Protein AF-A0A8S3ACK8-F1 (afdb_monomer_lite)

InterPro domains:
  IPR006571 TLDc domain [PF07534] (3-75)

Sequence (80 aa):
FDSTTASHSDFAYLWSLIPSRLTEFQPERIYSSNIHGRRLQTLYDHVEFHEYCLIIIRNEHQQIFGAFCSGQLANRTKTR

Organism: NCBI:txid392030

Radius of gyration: 13.52 Å; chains: 1; bounding box: 32×22×44 Å

Structure (mmCIF, N/CA/C/O backbone):
data_AF-A0A8S3ACK8-F1
#
_entry.id   AF-A0A8S3ACK8-F1
#
loop_
_atom_site.group_PDB
_atom_site.id
_atom_site.type_symbol
_atom_site.label_atom_id
_atom_site.label_alt_id
_atom_site.label_comp_id
_atom_site.label_asym_id
_atom_site.label_entity_id
_atom_site.label_seq_id
_atom_site.pdbx_PDB_ins_code
_atom_site.Cartn_x
_atom_site.Cartn_y
_atom_site.Cartn_z
_atom_site.occupancy
_atom_site.B_iso_or_equiv
_atom_site.auth_seq_id
_atom_site.auth_comp_id
_atom_si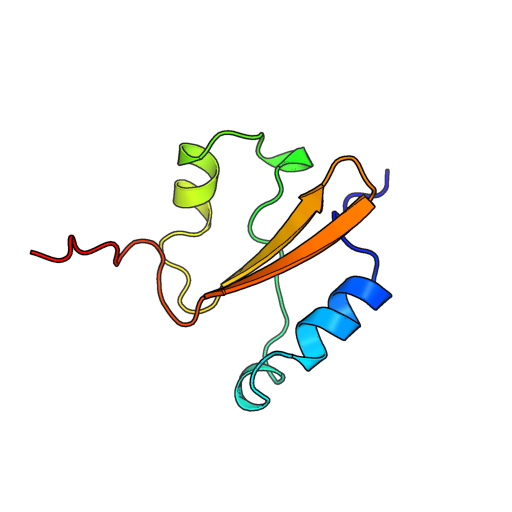te.auth_asym_id
_atom_site.auth_atom_id
_atom_site.pdbx_PDB_model_num
ATOM 1 N N . PHE A 1 1 ? 3.250 5.094 -20.589 1.00 37.34 1 PHE A N 1
ATOM 2 C CA . PHE A 1 1 ? 3.995 4.649 -19.397 1.00 37.34 1 PHE A CA 1
ATOM 3 C C . PHE A 1 1 ? 2.987 4.230 -18.352 1.00 37.34 1 PHE A C 1
ATOM 5 O O . PHE A 1 1 ? 2.391 5.082 -17.706 1.00 37.34 1 PHE A O 1
ATOM 12 N N . ASP A 1 2 ? 2.715 2.932 -18.285 1.00 43.78 2 ASP A N 1
ATOM 13 C CA . ASP A 1 2 ? 1.701 2.381 -17.395 1.00 43.78 2 ASP A CA 1
ATOM 14 C C . ASP A 1 2 ? 2.218 2.455 -15.948 1.00 43.78 2 ASP A C 1
ATOM 16 O O . ASP A 1 2 ? 3.168 1.777 -15.562 1.00 43.78 2 ASP A O 1
ATOM 20 N N . SER A 1 3 ? 1.691 3.411 -15.184 1.00 56.12 3 SER A N 1
ATOM 21 C CA . SER A 1 3 ? 2.198 3.826 -13.864 1.00 56.12 3 SER A CA 1
ATOM 22 C C . SER A 1 3 ? 1.685 2.927 -12.726 1.00 56.12 3 SER A C 1
ATOM 24 O O . SER A 1 3 ? 1.902 3.219 -11.546 1.00 56.12 3 SER A O 1
ATOM 26 N N . THR A 1 4 ? 0.965 1.854 -13.053 1.00 62.81 4 THR A N 1
ATOM 27 C CA . THR A 1 4 ? 0.170 1.095 -12.087 1.00 62.81 4 THR A CA 1
ATOM 28 C C . THR A 1 4 ? 0.691 -0.331 -11.910 1.00 62.81 4 THR A C 1
ATOM 30 O O . THR A 1 4 ? 0.875 -1.090 -12.856 1.00 62.81 4 THR A O 1
ATOM 33 N N . THR A 1 5 ? 0.951 -0.706 -10.654 1.00 73.06 5 THR A N 1
ATOM 34 C CA . THR A 1 5 ? 1.349 -2.067 -10.247 1.00 73.06 5 THR A CA 1
ATOM 35 C C . THR A 1 5 ? 0.232 -3.088 -10.492 1.00 73.06 5 THR A C 1
ATOM 37 O O . THR A 1 5 ? 0.478 -4.287 -10.545 1.00 73.06 5 THR A O 1
ATOM 40 N N . ALA A 1 6 ? -1.003 -2.636 -10.674 1.00 77.81 6 ALA A N 1
ATOM 41 C CA . ALA A 1 6 ? -2.195 -3.448 -10.853 1.00 77.81 6 ALA A CA 1
ATOM 42 C C . ALA A 1 6 ? -3.048 -2.816 -11.953 1.00 77.81 6 ALA A C 1
ATOM 44 O O . ALA A 1 6 ? -3.163 -1.591 -11.999 1.00 77.81 6 ALA A O 1
ATOM 45 N N . SER A 1 7 ? -3.625 -3.640 -12.828 1.00 83.31 7 SER A N 1
ATOM 46 C CA . SER A 1 7 ? -4.628 -3.160 -13.777 1.00 83.31 7 SER A CA 1
ATOM 47 C C . SER A 1 7 ? -5.884 -2.692 -13.033 1.00 83.31 7 SER A C 1
ATOM 49 O O . SER A 1 7 ? -6.072 -2.978 -11.847 1.00 83.31 7 SER A O 1
ATOM 51 N N . HIS A 1 8 ? -6.785 -2.003 -13.734 1.00 82.31 8 HIS A N 1
ATOM 52 C CA . HIS A 1 8 ? -8.063 -1.600 -13.148 1.00 82.31 8 HIS A CA 1
ATOM 53 C C . HIS A 1 8 ? -8.869 -2.804 -12.624 1.00 82.31 8 HIS A C 1
ATOM 55 O O . HIS A 1 8 ? -9.456 -2.725 -11.548 1.00 82.31 8 HIS A O 1
ATOM 61 N N . SER A 1 9 ? -8.850 -3.936 -13.337 1.00 84.38 9 SER A N 1
ATOM 62 C CA . SER A 1 9 ? -9.520 -5.170 -12.909 1.00 84.38 9 SER A CA 1
ATOM 63 C C . SER A 1 9 ? -8.890 -5.787 -11.664 1.00 84.38 9 SER A C 1
ATOM 65 O O . SER A 1 9 ? -9.617 -6.227 -10.777 1.00 84.38 9 SER A O 1
ATOM 67 N N . ASP A 1 10 ? -7.559 -5.771 -11.555 1.00 84.69 10 ASP A N 1
ATOM 68 C CA . ASP A 1 10 ? -6.865 -6.287 -10.367 1.00 84.69 10 ASP A CA 1
ATOM 69 C C . ASP A 1 10 ? -7.198 -5.437 -9.139 1.00 84.69 10 ASP A C 1
ATOM 71 O O . ASP A 1 10 ? -7.465 -5.960 -8.057 1.00 84.69 10 ASP A O 1
ATOM 75 N N . PHE A 1 11 ? -7.227 -4.114 -9.320 1.00 83.06 11 PHE A N 1
ATOM 76 C CA . PHE A 1 11 ? -7.632 -3.192 -8.272 1.00 83.06 11 PHE A CA 1
ATOM 77 C C . PHE A 1 11 ? -9.088 -3.419 -7.857 1.00 83.06 11 PHE A C 1
ATOM 79 O O . PHE A 1 11 ? -9.358 -3.532 -6.667 1.00 83.06 11 PHE A O 1
ATOM 86 N N . ALA A 1 12 ? -10.015 -3.537 -8.813 1.00 83.56 12 ALA A N 1
ATOM 87 C CA . ALA A 1 12 ? -11.427 -3.789 -8.530 1.00 83.56 12 ALA A CA 1
ATOM 88 C C . ALA A 1 12 ? -11.638 -5.113 -7.777 1.00 83.56 12 ALA A C 1
ATOM 90 O O . ALA A 1 12 ? -12.416 -5.162 -6.824 1.00 83.56 12 ALA A O 1
ATOM 91 N N . TYR A 1 13 ? -10.905 -6.166 -8.155 1.00 85.38 13 TYR A N 1
ATOM 92 C CA . TYR A 1 13 ? -10.920 -7.438 -7.437 1.00 85.38 13 TYR A CA 1
ATOM 93 C C . TYR A 1 13 ? -10.429 -7.268 -5.996 1.00 85.38 13 TYR A C 1
ATOM 95 O O . TYR A 1 13 ? -11.144 -7.633 -5.067 1.00 85.38 13 TYR A O 1
ATOM 103 N N . LEU A 1 14 ? -9.261 -6.654 -5.785 1.00 83.88 14 LEU A N 1
ATOM 104 C CA . LEU A 1 14 ? -8.736 -6.408 -4.438 1.00 83.88 14 LEU A CA 1
ATOM 105 C C . LEU A 1 14 ? -9.670 -5.518 -3.606 1.00 83.88 14 LEU A C 1
ATOM 107 O O . LEU A 1 14 ? -9.870 -5.787 -2.425 1.00 83.88 14 LEU A O 1
ATOM 111 N N . TRP A 1 15 ? -10.277 -4.501 -4.221 1.00 83.94 15 TRP A N 1
ATOM 112 C CA . TRP A 1 15 ? -11.231 -3.598 -3.578 1.00 83.94 15 TRP A CA 1
ATOM 113 C C . TRP A 1 15 ? -12.508 -4.320 -3.143 1.00 83.94 15 TRP A C 1
ATOM 115 O O . TRP A 1 15 ? -13.044 -4.029 -2.078 1.00 83.94 15 TRP A O 1
ATOM 125 N N . SER A 1 16 ? -12.955 -5.324 -3.905 1.00 85.56 16 SER A N 1
ATOM 126 C CA . SER A 1 16 ? -14.102 -6.159 -3.525 1.00 85.56 16 SER A CA 1
ATOM 127 C C . SER A 1 16 ? -13.871 -6.997 -2.257 1.00 85.56 16 SER A C 1
ATOM 129 O O . SER A 1 16 ? -14.836 -7.432 -1.633 1.00 85.56 16 SER A O 1
ATOM 131 N N . LEU A 1 17 ? -12.609 -7.201 -1.852 1.00 84.69 17 LEU A N 1
ATOM 132 C CA . LEU A 1 17 ? -12.235 -7.923 -0.627 1.00 84.69 17 LEU A CA 1
ATOM 133 C C . LEU A 1 17 ? -12.206 -7.017 0.616 1.00 84.69 17 LEU A C 1
ATOM 135 O O . LEU A 1 17 ? -12.051 -7.508 1.736 1.00 84.69 17 LEU A O 1
ATOM 139 N N . ILE A 1 18 ? -12.313 -5.700 0.433 1.00 84.75 18 ILE A N 1
ATOM 140 C CA . ILE A 1 18 ? -12.258 -4.712 1.512 1.00 84.75 18 ILE A CA 1
ATOM 141 C C . ILE A 1 18 ? -13.632 -4.611 2.193 1.00 84.75 18 ILE A C 1
ATOM 143 O O . ILE A 1 18 ? -14.662 -4.731 1.527 1.00 84.75 18 ILE A O 1
ATOM 147 N N . PRO A 1 19 ? -13.694 -4.372 3.519 1.00 85.12 19 PRO A N 1
ATOM 148 C CA . PRO A 1 19 ? -14.961 -4.177 4.214 1.00 85.12 19 PRO A CA 1
ATOM 149 C C . PRO A 1 19 ? -15.828 -3.086 3.569 1.00 85.12 19 PRO A C 1
ATOM 151 O O . PRO A 1 19 ? -15.361 -1.972 3.342 1.00 85.12 19 PRO A O 1
ATOM 154 N N . SER A 1 20 ? -17.118 -3.370 3.366 1.00 84.88 20 SER A N 1
ATOM 155 C CA . SER A 1 20 ? -18.078 -2.468 2.702 1.00 84.88 20 SER A CA 1
ATOM 156 C C . SER A 1 20 ? -18.196 -1.080 3.340 1.00 84.88 20 SER A C 1
ATOM 158 O O . SER A 1 20 ? -18.460 -0.102 2.658 1.00 84.88 20 SER A O 1
ATOM 160 N N . ARG A 1 21 ? -17.927 -0.937 4.642 1.00 84.62 21 ARG A N 1
ATOM 161 C CA . ARG A 1 21 ? -17.895 0.384 5.302 1.00 84.62 21 ARG A CA 1
ATOM 162 C C . ARG A 1 21 ? -16.820 1.321 4.744 1.00 84.62 21 ARG A C 1
ATOM 164 O O . ARG A 1 21 ? -16.892 2.520 4.969 1.00 84.62 21 ARG A O 1
ATOM 171 N N . LEU A 1 22 ? -15.822 0.777 4.050 1.00 82.94 22 LEU A N 1
ATOM 172 C CA . LEU A 1 22 ? -14.742 1.542 3.440 1.00 82.94 22 LEU A CA 1
ATOM 173 C C . LEU A 1 22 ? -14.954 1.776 1.939 1.00 82.94 22 LEU A C 1
ATOM 175 O O . LEU A 1 22 ? -14.199 2.533 1.340 1.00 82.94 22 LEU A O 1
ATOM 179 N N . THR A 1 23 ? -15.981 1.181 1.320 1.00 76.62 23 THR A N 1
ATOM 180 C CA . THR A 1 23 ? -16.214 1.328 -0.128 1.00 76.62 23 THR A CA 1
ATOM 181 C C . THR A 1 23 ? -16.771 2.694 -0.517 1.00 76.62 23 THR A C 1
ATOM 183 O O . THR A 1 23 ? -16.742 3.037 -1.694 1.00 76.62 23 THR A O 1
ATOM 186 N N . GLU A 1 24 ? -17.262 3.473 0.451 1.00 82.75 24 GLU A N 1
ATOM 187 C CA . GLU A 1 24 ? -17.665 4.871 0.246 1.00 82.75 24 GLU A CA 1
ATOM 188 C C . GLU A 1 24 ? -16.459 5.810 0.086 1.00 82.75 24 GLU A C 1
ATOM 190 O O . GLU A 1 24 ? -16.600 6.914 -0.438 1.00 82.75 24 GLU A O 1
ATOM 195 N N . PHE A 1 25 ? -15.263 5.377 0.501 1.00 82.00 25 PHE A N 1
ATOM 196 C CA . PHE A 1 25 ? -14.045 6.160 0.340 1.00 82.00 25 PHE A CA 1
ATOM 197 C C . PHE A 1 25 ? -13.462 5.980 -1.057 1.00 82.00 25 PHE A C 1
ATOM 199 O O . PHE A 1 25 ? -13.389 4.872 -1.590 1.00 82.00 25 PHE A O 1
ATOM 206 N N . GLN A 1 26 ? -12.975 7.082 -1.628 1.00 83.19 26 GLN A N 1
ATOM 207 C CA . GLN A 1 26 ? -12.206 7.033 -2.861 1.00 83.19 26 GLN A CA 1
ATOM 208 C C . GLN A 1 26 ? -10.742 6.684 -2.539 1.00 83.19 26 GLN A C 1
ATOM 210 O O . GLN A 1 26 ? -10.090 7.422 -1.800 1.00 83.19 26 GLN A O 1
ATOM 215 N N . PRO A 1 27 ? -10.201 5.580 -3.080 1.00 85.25 27 PRO A N 1
ATOM 216 C CA . PRO A 1 27 ? -8.814 5.203 -2.853 1.00 85.25 27 PRO A CA 1
ATOM 217 C C . PRO A 1 27 ? -7.859 6.170 -3.560 1.00 85.25 27 PRO A C 1
ATOM 219 O O . PRO A 1 27 ? -8.023 6.475 -4.743 1.00 85.25 27 PRO A O 1
ATOM 222 N N . GLU A 1 28 ? -6.816 6.595 -2.849 1.00 88.25 28 GLU A N 1
ATOM 223 C CA . GLU A 1 28 ? -5.744 7.440 -3.374 1.00 88.25 28 GLU A CA 1
ATOM 224 C C . GLU A 1 28 ? -4.401 6.701 -3.339 1.00 88.25 28 GLU A C 1
ATOM 226 O O . GLU A 1 28 ? -4.069 5.989 -2.388 1.00 88.25 28 GLU A O 1
ATOM 231 N N . ARG A 1 29 ? -3.590 6.878 -4.388 1.00 89.69 29 ARG A N 1
ATOM 232 C CA . ARG A 1 29 ? -2.235 6.324 -4.440 1.00 89.69 29 ARG A CA 1
ATOM 233 C C . ARG A 1 29 ? -1.247 7.267 -3.755 1.00 89.69 29 ARG A C 1
ATOM 235 O O . ARG A 1 29 ? -0.727 8.177 -4.391 1.00 89.69 29 ARG A O 1
ATOM 242 N N . ILE A 1 30 ? -0.913 6.951 -2.511 1.00 92.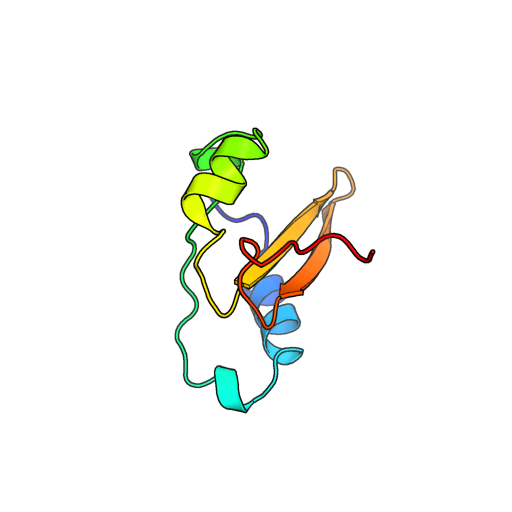69 30 ILE A N 1
ATOM 243 C CA . ILE A 1 30 ? 0.035 7.717 -1.683 1.00 92.69 30 ILE A CA 1
ATOM 244 C C . ILE A 1 30 ? 1.506 7.300 -1.858 1.00 92.69 30 ILE A C 1
ATOM 246 O O . ILE A 1 30 ? 2.414 8.060 -1.546 1.00 92.69 30 ILE A O 1
ATOM 250 N N . TYR A 1 31 ? 1.768 6.095 -2.378 1.00 93.44 31 TYR A N 1
ATOM 251 C CA . TYR A 1 31 ? 3.120 5.588 -2.620 1.00 93.44 31 TYR A CA 1
ATOM 252 C C . TYR A 1 31 ? 3.164 4.668 -3.849 1.00 93.44 31 TYR A 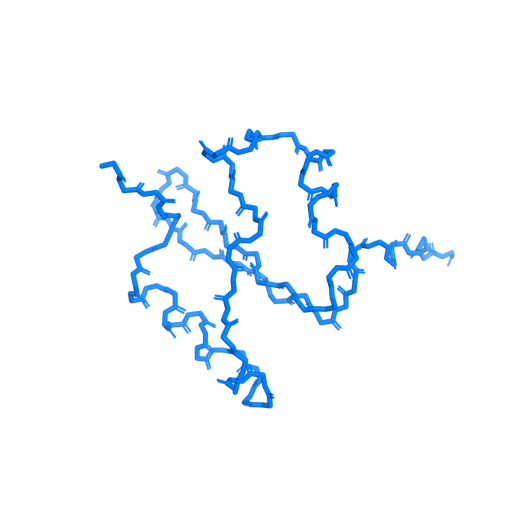C 1
ATOM 254 O O . TYR A 1 31 ? 2.186 4.029 -4.233 1.00 93.44 31 TYR A O 1
ATOM 262 N N . SER A 1 32 ? 4.332 4.602 -4.485 1.00 92.69 32 SER A N 1
ATOM 263 C CA . SER A 1 32 ? 4.640 3.694 -5.594 1.00 92.69 32 SER A CA 1
ATOM 264 C C . SER A 1 32 ? 6.147 3.561 -5.713 1.00 92.69 32 SER A C 1
ATOM 266 O O . SER A 1 32 ? 6.841 4.575 -5.801 1.00 92.69 32 SER A O 1
ATOM 268 N N . SER A 1 33 ? 6.650 2.330 -5.793 1.00 93.00 33 SER A N 1
ATOM 269 C CA . SER A 1 33 ? 8.082 2.073 -5.955 1.00 93.00 33 SER A CA 1
ATOM 270 C C . SER A 1 33 ? 8.655 2.595 -7.273 1.00 93.00 33 SER A C 1
ATOM 272 O O . SER A 1 33 ? 9.859 2.820 -7.365 1.00 93.00 33 SER A O 1
ATOM 274 N N . ASN A 1 34 ? 7.802 2.788 -8.285 1.00 90.69 34 ASN A N 1
ATOM 275 C CA . ASN A 1 34 ? 8.193 3.309 -9.598 1.00 90.69 34 ASN A CA 1
ATOM 276 C C . ASN A 1 34 ? 8.335 4.840 -9.605 1.00 90.69 34 ASN A C 1
ATOM 278 O O . ASN A 1 34 ? 8.951 5.380 -10.515 1.00 90.69 34 ASN A O 1
ATOM 282 N N . ILE A 1 35 ? 7.753 5.527 -8.615 1.00 92.44 35 ILE A N 1
ATOM 283 C CA . ILE A 1 35 ? 7.765 6.995 -8.502 1.00 92.44 35 ILE A CA 1
ATOM 284 C C . ILE A 1 35 ? 8.694 7.432 -7.365 1.00 92.44 35 ILE A C 1
ATOM 286 O O . ILE A 1 35 ? 9.550 8.286 -7.556 1.00 92.44 35 ILE A O 1
ATOM 290 N N . HIS A 1 36 ? 8.562 6.808 -6.195 1.00 94.00 36 HIS A N 1
ATOM 291 C CA . HIS A 1 36 ? 9.224 7.223 -4.954 1.00 94.00 36 HIS A CA 1
ATOM 292 C C . HIS A 1 36 ? 10.449 6.352 -4.612 1.00 94.00 36 HIS A C 1
ATOM 294 O O . HIS A 1 36 ? 11.098 6.545 -3.587 1.00 94.00 36 HIS A O 1
ATOM 300 N N . GLY A 1 37 ? 10.784 5.374 -5.461 1.00 93.62 37 GLY A N 1
ATOM 301 C CA . GLY A 1 37 ? 11.891 4.443 -5.242 1.00 93.62 37 GLY A CA 1
ATOM 302 C C . GLY A 1 37 ? 11.553 3.301 -4.280 1.00 93.62 37 GLY A C 1
ATOM 303 O O . GLY A 1 37 ? 10.443 3.185 -3.778 1.00 93.62 37 GLY A O 1
ATOM 304 N N . ARG A 1 38 ? 12.520 2.411 -4.036 1.00 94.19 38 ARG A N 1
ATOM 305 C CA . ARG A 1 38 ? 12.310 1.098 -3.380 1.00 94.19 38 ARG A CA 1
ATOM 306 C C . ARG A 1 38 ? 12.811 1.027 -1.931 1.00 94.19 38 ARG A C 1
ATOM 308 O O . ARG A 1 38 ? 13.031 -0.063 -1.409 1.00 94.19 38 ARG A O 1
ATOM 315 N N . ARG A 1 39 ? 13.053 2.172 -1.287 1.00 96.12 39 ARG A N 1
ATOM 316 C CA . ARG A 1 39 ? 13.524 2.216 0.105 1.00 96.12 39 ARG A CA 1
ATOM 317 C C . ARG A 1 39 ? 12.343 2.068 1.059 1.00 96.12 39 ARG A C 1
ATOM 319 O O . ARG A 1 39 ? 11.357 2.784 0.926 1.00 96.12 39 ARG A O 1
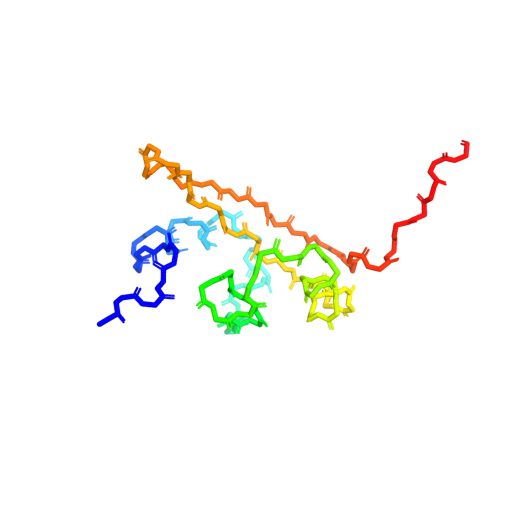ATOM 326 N N . LEU A 1 40 ? 12.481 1.195 2.059 1.00 93.19 40 LEU A N 1
ATOM 327 C CA . LEU A 1 40 ? 11.469 1.041 3.109 1.00 93.19 40 LEU A CA 1
ATOM 328 C C . LEU A 1 40 ? 11.265 2.328 3.912 1.00 93.19 40 LEU A C 1
ATOM 330 O O . LEU A 1 40 ? 10.136 2.628 4.264 1.00 93.19 40 LEU A O 1
ATOM 334 N N . GLN A 1 41 ? 12.329 3.100 4.157 1.00 94.88 41 GLN A N 1
ATOM 335 C CA . GLN A 1 41 ? 12.217 4.399 4.824 1.00 94.88 41 GLN A CA 1
ATOM 336 C C . GLN A 1 41 ? 11.250 5.319 4.071 1.00 94.88 41 GLN A C 1
ATOM 338 O O . GLN A 1 41 ? 10.263 5.750 4.642 1.00 94.88 41 GLN A O 1
ATOM 343 N N . THR A 1 42 ? 11.442 5.478 2.757 1.00 95.31 42 THR A N 1
ATOM 344 C CA . THR A 1 42 ? 10.560 6.297 1.919 1.00 95.31 42 THR A CA 1
ATOM 345 C C . THR A 1 42 ? 9.124 5.778 1.890 1.00 95.31 42 THR A C 1
ATOM 347 O O . THR A 1 42 ? 8.202 6.582 1.850 1.00 95.31 42 THR A O 1
ATOM 350 N N . LEU A 1 43 ? 8.912 4.456 1.932 1.00 93.81 43 LEU A N 1
ATOM 351 C CA . LEU A 1 43 ? 7.570 3.898 2.111 1.00 93.81 43 LEU A CA 1
ATOM 352 C C . LEU A 1 43 ? 6.952 4.394 3.428 1.00 93.81 43 LEU A C 1
ATOM 354 O O . LEU A 1 43 ? 5.853 4.935 3.387 1.00 93.81 43 LEU A O 1
ATOM 358 N N . TYR A 1 44 ? 7.638 4.236 4.566 1.00 93.50 44 TYR A N 1
ATOM 359 C CA . TYR A 1 44 ? 7.110 4.663 5.871 1.00 93.50 44 TYR A CA 1
ATOM 360 C C . TYR A 1 44 ? 6.857 6.164 5.932 1.00 93.50 44 TYR A C 1
ATOM 362 O O . TYR A 1 44 ? 5.753 6.538 6.316 1.00 93.50 44 TYR A O 1
ATOM 370 N N . ASP A 1 45 ? 7.781 6.982 5.427 1.00 94.38 45 ASP A N 1
ATOM 371 C CA . ASP A 1 45 ? 7.629 8.441 5.378 1.00 94.38 45 ASP A CA 1
ATOM 372 C C . ASP A 1 45 ? 6.321 8.873 4.673 1.00 94.38 45 ASP A C 1
ATOM 374 O O . ASP A 1 45 ? 5.766 9.921 4.989 1.00 94.38 45 ASP A O 1
ATOM 378 N N . HIS A 1 46 ? 5.814 8.075 3.719 1.00 94.12 46 HIS A N 1
ATOM 379 C CA . HIS A 1 46 ? 4.569 8.366 2.993 1.00 94.12 46 HIS A CA 1
ATOM 380 C C . HIS A 1 46 ? 3.322 7.737 3.621 1.00 94.12 46 HIS A C 1
ATOM 382 O O . HIS A 1 46 ? 2.234 8.278 3.456 1.00 94.12 46 HIS A O 1
ATOM 388 N N . VAL A 1 47 ? 3.430 6.571 4.268 1.00 93.06 47 VAL A N 1
ATOM 389 C CA . VAL A 1 47 ? 2.246 5.752 4.606 1.00 93.06 47 VAL A CA 1
ATOM 390 C C . VAL A 1 47 ? 2.018 5.550 6.104 1.00 93.06 47 VAL A C 1
ATOM 392 O O . VAL A 1 47 ? 0.964 5.047 6.490 1.00 93.06 47 VAL A O 1
ATOM 395 N N . GLU A 1 48 ? 2.986 5.873 6.966 1.00 92.12 48 GLU A N 1
ATOM 396 C CA . GLU A 1 48 ? 2.985 5.390 8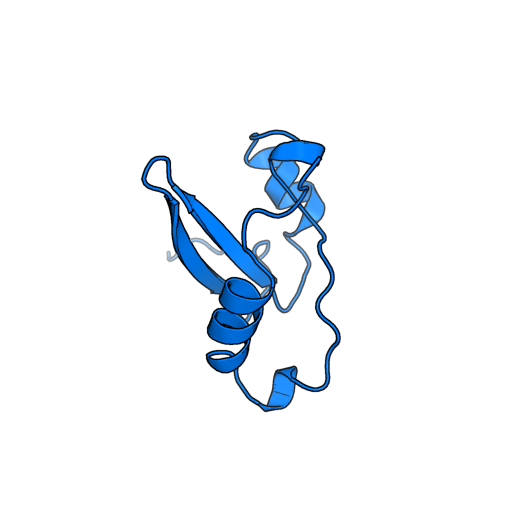.354 1.00 92.12 48 GLU A CA 1
ATOM 397 C C . GLU A 1 48 ? 1.821 5.906 9.211 1.00 92.12 48 GLU A C 1
ATOM 399 O O . GLU A 1 48 ? 1.336 5.168 10.071 1.00 92.12 48 GLU A O 1
ATOM 404 N N . PHE A 1 49 ? 1.325 7.115 8.936 1.00 92.81 49 PHE A N 1
ATOM 405 C CA . PHE A 1 49 ? 0.236 7.754 9.684 1.00 92.81 49 PHE A CA 1
ATOM 406 C C . PHE A 1 49 ? -1.151 7.603 9.041 1.00 92.81 49 PHE A C 1
ATOM 408 O O . PHE A 1 49 ? -2.131 8.134 9.567 1.00 92.81 49 PHE A O 1
ATOM 415 N N . HIS A 1 50 ? -1.275 6.853 7.945 1.00 91.62 50 HIS A N 1
ATOM 416 C CA . HIS A 1 50 ? -2.571 6.573 7.328 1.00 91.62 50 HIS A CA 1
ATOM 417 C C . HIS A 1 50 ? -3.322 5.471 8.089 1.00 91.62 50 HIS A C 1
ATOM 419 O O . HIS A 1 50 ? -2.772 4.404 8.356 1.00 91.62 50 HIS A O 1
ATOM 425 N N . GLU A 1 51 ? -4.586 5.731 8.436 1.00 89.38 51 GLU A N 1
ATOM 426 C CA . GLU A 1 51 ? -5.430 4.806 9.210 1.00 89.38 51 GLU A CA 1
ATOM 427 C C . GLU A 1 51 ? -5.749 3.520 8.435 1.00 89.38 51 GLU A C 1
ATOM 429 O O . GLU A 1 51 ? -5.670 2.428 8.994 1.00 89.38 51 GLU A O 1
ATOM 434 N N . TYR A 1 52 ? -6.048 3.650 7.139 1.00 90.00 52 TYR A N 1
ATOM 435 C CA . TYR A 1 52 ? -6.342 2.537 6.243 1.00 90.00 52 TYR A CA 1
ATOM 436 C C . TYR A 1 52 ? -5.419 2.577 5.034 1.00 90.00 52 TYR A C 1
ATOM 438 O O . TYR A 1 52 ? -5.401 3.556 4.289 1.00 90.00 52 TYR A O 1
ATOM 446 N N . CYS A 1 53 ? -4.688 1.489 4.812 1.00 90.75 53 CYS A N 1
ATOM 447 C CA . CYS A 1 53 ? -3.776 1.363 3.679 1.00 90.75 53 CYS A CA 1
ATOM 448 C C . CYS A 1 53 ? -4.007 0.046 2.951 1.00 90.75 5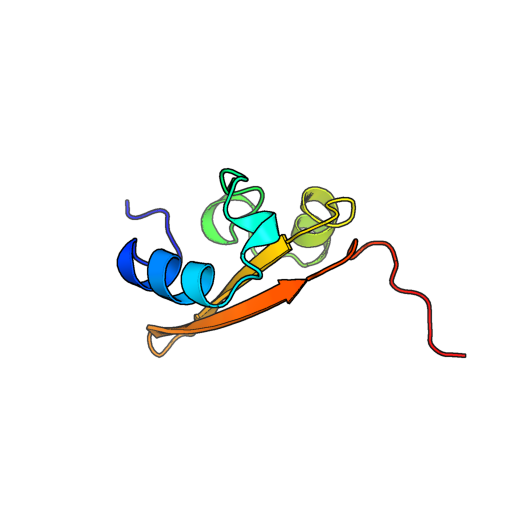3 CYS A C 1
ATOM 450 O O . CYS A 1 53 ? -4.019 -1.019 3.566 1.00 90.75 53 CYS A O 1
ATOM 452 N N . LEU A 1 54 ? -4.122 0.110 1.626 1.00 90.06 54 LEU A N 1
ATOM 453 C CA . LEU A 1 54 ? -4.075 -1.066 0.765 1.00 90.06 54 LEU A CA 1
ATOM 454 C C . LEU A 1 54 ? -2.693 -1.149 0.116 1.00 90.06 54 LEU A C 1
ATOM 456 O O . LEU A 1 54 ? -2.338 -0.325 -0.727 1.00 90.06 54 LEU A O 1
ATOM 460 N N . ILE A 1 55 ? -1.908 -2.148 0.509 1.00 91.38 55 ILE A N 1
ATOM 461 C CA . ILE A 1 55 ? -0.596 -2.414 -0.083 1.00 91.38 55 ILE A CA 1
ATOM 462 C C . ILE A 1 55 ? -0.780 -3.426 -1.206 1.00 91.38 55 ILE A C 1
ATOM 464 O O . ILE A 1 55 ? -1.293 -4.518 -0.971 1.00 91.38 55 ILE A O 1
ATOM 468 N N . ILE A 1 56 ? -0.325 -3.079 -2.410 1.00 91.25 56 ILE A N 1
ATOM 469 C CA . ILE A 1 56 ? -0.398 -3.935 -3.597 1.00 91.25 56 ILE A CA 1
ATOM 470 C C . ILE A 1 56 ? 1.016 -4.230 -4.086 1.00 91.25 56 ILE A C 1
ATOM 472 O O . ILE A 1 56 ? 1.813 -3.318 -4.319 1.00 91.25 56 ILE A O 1
ATOM 476 N N . ILE A 1 57 ? 1.317 -5.511 -4.263 1.00 91.06 57 ILE A N 1
ATOM 477 C CA . ILE A 1 57 ? 2.610 -6.021 -4.701 1.00 91.06 57 ILE A CA 1
ATOM 478 C C . ILE A 1 57 ? 2.395 -6.818 -5.984 1.00 91.06 57 ILE A C 1
ATOM 480 O O . ILE A 1 57 ? 1.571 -7.728 -6.033 1.00 91.06 57 ILE A O 1
ATOM 484 N N . ARG A 1 58 ? 3.178 -6.486 -7.013 1.00 90.75 58 ARG A N 1
ATOM 485 C CA . ARG A 1 58 ? 3.361 -7.317 -8.204 1.00 90.75 58 ARG A CA 1
ATOM 486 C C . ARG A 1 58 ? 4.755 -7.920 -8.148 1.00 90.75 58 ARG A C 1
ATOM 488 O O . ARG A 1 58 ? 5.734 -7.174 -8.081 1.00 90.75 58 ARG A O 1
ATOM 495 N N . ASN A 1 59 ? 4.847 -9.244 -8.156 1.00 90.19 59 ASN A N 1
ATOM 496 C CA . ASN A 1 59 ? 6.141 -9.921 -8.215 1.00 90.19 59 ASN A CA 1
ATOM 497 C C . ASN A 1 59 ? 6.662 -10.040 -9.659 1.00 90.19 59 ASN A C 1
ATOM 499 O O . ASN A 1 59 ? 5.997 -9.662 -10.624 1.00 90.19 59 ASN A O 1
ATOM 503 N N . GLU A 1 60 ? 7.867 -10.586 -9.811 1.00 90.81 60 GLU A N 1
ATOM 504 C CA . GLU A 1 60 ? 8.522 -10.766 -11.115 1.00 90.81 60 GLU A CA 1
ATOM 505 C C . GLU A 1 60 ? 7.758 -11.734 -12.038 1.00 90.81 60 GLU A C 1
ATOM 507 O O . GLU A 1 60 ? 7.834 -11.617 -13.259 1.00 90.81 60 GLU A O 1
ATOM 512 N N . HIS A 1 61 ? 6.936 -12.618 -11.466 1.00 93.06 61 HIS A N 1
ATOM 513 C CA . HIS A 1 61 ? 6.061 -13.549 -12.183 1.00 93.06 61 HIS A CA 1
ATOM 514 C C . HIS A 1 61 ? 4.694 -12.950 -12.558 1.00 93.06 61 HIS A C 1
ATOM 516 O O . HIS A 1 61 ? 3.785 -13.694 -12.917 1.00 93.06 61 HIS A O 1
ATOM 522 N N . GLN A 1 62 ? 4.523 -11.626 -12.463 1.00 86.88 62 GLN A N 1
ATOM 523 C CA . GLN A 1 62 ? 3.255 -10.919 -12.714 1.00 86.88 62 GLN A CA 1
ATOM 524 C C . GLN A 1 62 ? 2.102 -11.330 -11.784 1.00 86.88 62 GLN A C 1
ATOM 526 O O . GLN A 1 62 ? 0.948 -10.996 -12.045 1.00 86.88 62 GLN A O 1
ATOM 531 N N . GLN A 1 63 ? 2.388 -12.015 -10.677 1.00 88.62 63 GLN A N 1
ATOM 532 C CA . GLN A 1 63 ? 1.375 -12.328 -9.677 1.00 88.62 63 GLN A CA 1
ATOM 533 C C . GLN A 1 63 ? 1.130 -11.094 -8.816 1.00 88.62 63 GLN A C 1
ATOM 535 O O . GLN A 1 63 ? 2.076 -10.447 -8.353 1.00 88.62 63 GLN A O 1
ATOM 540 N N . ILE A 1 64 ? -0.148 -10.790 -8.602 1.00 87.81 64 ILE A N 1
ATOM 541 C CA . ILE A 1 64 ? -0.598 -9.649 -7.814 1.00 87.81 64 ILE A CA 1
ATOM 542 C C . ILE A 1 64 ? -1.176 -10.160 -6.503 1.00 87.81 64 ILE A C 1
ATOM 544 O O . ILE A 1 64 ? -2.044 -11.030 -6.477 1.00 87.81 64 ILE A O 1
ATOM 548 N N . PHE A 1 65 ? -0.678 -9.605 -5.409 1.00 86.12 65 PHE A N 1
ATOM 549 C CA . PHE A 1 65 ? -1.159 -9.867 -4.062 1.00 86.12 65 PHE A CA 1
ATOM 550 C C . PHE A 1 65 ? -1.001 -8.609 -3.215 1.00 86.12 65 PHE A C 1
ATOM 552 O O . PHE A 1 65 ? -0.425 -7.609 -3.647 1.00 86.12 65 PHE A O 1
ATOM 559 N N . GLY A 1 66 ? -1.531 -8.634 -2.000 1.00 87.12 66 GLY A N 1
ATOM 560 C CA . GLY A 1 66 ? -1.527 -7.452 -1.162 1.00 87.12 66 GLY A CA 1
ATOM 561 C C . GLY A 1 66 ? -2.024 -7.708 0.243 1.00 87.12 66 GLY A C 1
ATOM 562 O O . GLY A 1 66 ? -2.329 -8.838 0.622 1.00 87.12 66 GLY A O 1
ATOM 563 N N . ALA A 1 67 ? -2.096 -6.626 1.003 1.00 89.38 67 ALA A N 1
ATOM 564 C CA . ALA A 1 67 ? -2.634 -6.626 2.348 1.00 89.38 67 ALA A CA 1
ATOM 565 C C . ALA A 1 67 ? -3.421 -5.341 2.586 1.00 89.38 67 ALA A C 1
ATOM 567 O O . ALA A 1 67 ? -2.982 -4.250 2.213 1.00 89.38 67 ALA A O 1
ATOM 568 N N . PHE A 1 68 ? -4.571 -5.488 3.236 1.00 90.06 68 PHE A N 1
ATOM 569 C CA . PHE A 1 68 ? -5.303 -4.374 3.810 1.00 90.06 68 PHE A CA 1
ATOM 570 C C . PHE A 1 68 ? -4.842 -4.165 5.254 1.00 90.06 68 PHE A C 1
ATOM 572 O O . PHE A 1 68 ? -4.920 -5.075 6.081 1.00 90.06 68 PHE A O 1
ATOM 579 N N . CYS A 1 69 ? -4.346 -2.972 5.552 1.00 90.00 69 CYS A N 1
ATOM 580 C CA . CYS A 1 69 ? -3.921 -2.563 6.881 1.00 90.00 69 CYS A CA 1
ATOM 581 C C . CYS A 1 69 ? -5.039 -1.734 7.515 1.00 90.00 69 CYS A C 1
ATOM 583 O O . CYS A 1 69 ? -5.330 -0.637 7.047 1.00 90.00 69 CYS A O 1
ATOM 585 N N . SER A 1 70 ? -5.651 -2.258 8.580 1.00 88.56 70 SER A N 1
ATOM 586 C CA . SER A 1 70 ? -6.749 -1.614 9.315 1.00 88.56 70 SER A CA 1
ATOM 587 C C . SER A 1 70 ? -6.280 -0.660 10.424 1.00 88.56 70 SER A C 1
ATOM 589 O O . SER A 1 70 ? -7.007 -0.432 11.388 1.00 88.56 70 SER A O 1
ATOM 591 N N . GLY A 1 71 ? -5.033 -0.199 10.354 1.00 88.56 71 GLY A N 1
ATOM 592 C CA . GLY A 1 71 ? -4.431 0.699 11.329 1.00 88.56 71 GLY A CA 1
ATOM 593 C C . GLY A 1 71 ? -3.095 1.246 10.833 1.00 88.56 71 GLY A C 1
ATOM 594 O O . GLY A 1 71 ? -2.475 0.690 9.923 1.00 88.56 71 GLY A O 1
ATOM 595 N N . GLN A 1 72 ? -2.645 2.324 11.476 1.00 91.38 72 GLN A N 1
ATOM 596 C CA . GLN A 1 72 ? -1.403 3.020 11.143 1.00 91.38 72 GLN A CA 1
ATOM 597 C C . GLN A 1 72 ? -0.182 2.104 11.253 1.00 91.38 72 GLN A C 1
ATOM 599 O O . GLN A 1 72 ? 0.037 1.460 12.284 1.00 91.38 72 GLN A O 1
ATOM 604 N N . LEU A 1 73 ? 0.671 2.108 10.225 1.00 87.81 73 LEU A N 1
ATOM 605 C CA . LEU A 1 73 ? 1.938 1.370 10.267 1.00 87.81 73 LEU A CA 1
ATOM 606 C C . LEU A 1 73 ? 2.934 1.974 11.269 1.00 87.81 73 LEU A C 1
ATOM 608 O O . LEU A 1 73 ? 3.872 1.280 11.657 1.00 87.81 73 LEU A O 1
ATOM 612 N N . ALA A 1 74 ? 2.727 3.216 11.719 1.00 86.81 74 ALA A N 1
ATOM 613 C CA . ALA A 1 74 ? 3.483 3.828 12.811 1.00 86.81 74 ALA A CA 1
ATOM 614 C C . ALA A 1 74 ? 3.261 3.113 14.158 1.00 86.81 74 ALA A C 1
ATOM 616 O O . ALA A 1 74 ? 4.167 3.065 14.990 1.00 86.81 74 ALA A O 1
ATOM 617 N N . ASN A 1 75 ? 2.104 2.465 14.357 1.00 83.12 75 ASN A N 1
ATOM 618 C CA . ASN A 1 75 ? 1.741 1.773 15.603 1.00 83.12 75 ASN A CA 1
ATOM 619 C C . ASN A 1 75 ? 2.420 0.402 15.758 1.00 83.12 75 ASN A C 1
ATOM 621 O O . ASN A 1 75 ? 1.863 -0.534 16.331 1.00 83.12 75 ASN A O 1
ATOM 625 N N . ARG A 1 76 ? 3.653 0.274 15.266 1.00 68.44 76 ARG A N 1
ATOM 626 C CA . ARG A 1 76 ? 4.520 -0.894 15.444 1.00 68.44 76 ARG A CA 1
ATOM 627 C C . ARG A 1 76 ? 5.033 -0.969 16.874 1.00 68.44 76 ARG A C 1
ATOM 629 O O . ARG A 1 76 ? 6.209 -0.745 17.154 1.00 68.44 76 ARG A O 1
ATOM 636 N N . THR A 1 77 ? 4.154 -1.298 17.804 1.00 58.69 77 THR A N 1
ATOM 637 C CA . THR A 1 77 ? 4.548 -1.624 19.167 1.00 58.69 77 THR A CA 1
ATOM 638 C C . THR A 1 77 ? 5.037 -3.065 19.230 1.00 58.69 77 THR A C 1
ATOM 640 O O . THR A 1 77 ? 4.328 -4.018 18.914 1.00 58.69 77 THR A O 1
ATOM 643 N N . LYS A 1 78 ? 6.310 -3.188 19.628 1.00 55.25 78 LYS A N 1
ATOM 644 C CA . LYS A 1 78 ? 6.986 -4.415 20.050 1.00 55.25 78 LYS A CA 1
ATOM 645 C C . LYS A 1 78 ? 6.040 -5.230 20.928 1.00 55.25 78 LYS A C 1
ATOM 647 O O . LYS A 1 78 ? 5.714 -4.791 22.030 1.00 55.25 78 LYS A O 1
ATOM 652 N N . THR A 1 79 ? 5.638 -6.409 20.463 1.00 43.56 79 THR A N 1
ATOM 653 C CA . THR A 1 79 ? 5.153 -7.450 21.366 1.00 43.56 79 THR A CA 1
ATOM 654 C C . THR A 1 79 ? 6.268 -7.679 22.384 1.00 43.56 79 THR A C 1
ATOM 656 O O . THR A 1 79 ? 7.389 -8.027 22.010 1.00 43.56 79 THR A O 1
ATOM 659 N N . ARG A 1 80 ? 5.990 -7.310 23.632 1.00 40.19 80 ARG A N 1
ATOM 660 C CA . ARG A 1 80 ? 6.866 -7.521 24.779 1.00 40.19 80 ARG A CA 1
ATOM 661 C C . ARG A 1 80 ? 6.682 -8.939 25.291 1.00 40.19 80 ARG A C 1
ATOM 663 O O . ARG A 1 80 ? 5.532 -9.423 25.205 1.00 40.19 80 ARG A O 1
#

pLDDT: mean 84.31, std 12.87, range [37.34, 96.12]

Secondary structure (DSSP, 8-state):
----SS-HHHHHHHHHTS-GGGTTSPP-----HHHH-S-HHHHHHHHTT-SSEEEEEE-TT--EEEEEESS-TT------

Foldseek 3Di:
DPQDLDDPVRVVVVLVVDPPVCVVDDDDDQDDCVPQNDDPVSVCVRAQQPQWDWAWDQDPVRDIDTDIDNGGNVPPDDPD